Protein AF-A0A9E1K5Y9-F1 (afdb_monomer_lite)

Radius of gyration: 15.53 Å; chains: 1; bounding box: 36×43×35 Å

Foldseek 3Di:
DPDPPPPDQPLCVLLVHDLPDDLVSLVVSLVVLCVVLPCVVVVPPPCSVVSNVSSVVSSVQCNDPVSSVVSVVVVVCVVVVVPPPDDPDD

Structure (mmCIF, N/CA/C/O backbone):
data_AF-A0A9E1K5Y9-F1
#
_entry.id   AF-A0A9E1K5Y9-F1
#
loop_
_atom_site.group_PDB
_atom_site.id
_atom_site.type_symbol
_atom_site.label_atom_id
_atom_site.label_alt_id
_atom_site.label_comp_id
_atom_site.label_asym_id
_atom_site.label_entity_id
_atom_site.label_seq_id
_atom_site.pdbx_PDB_ins_code
_atom_site.Cartn_x
_atom_site.Cartn_y
_atom_site.Cartn_z
_atom_site.occupancy
_atom_site.B_iso_or_equiv
_atom_site.auth_seq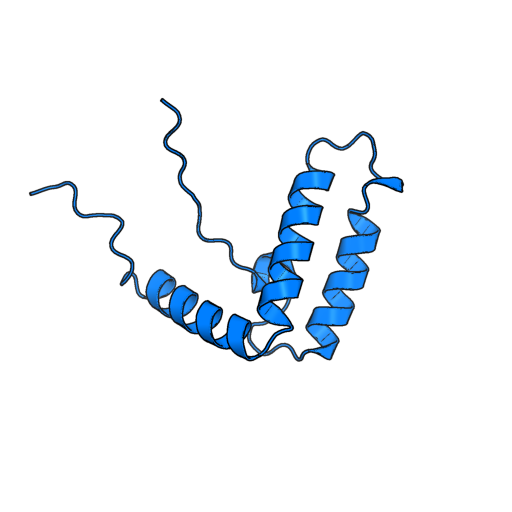_id
_atom_site.auth_comp_id
_atom_site.auth_asym_id
_atom_site.auth_atom_id
_atom_site.pdbx_PDB_model_num
ATOM 1 N N . MET A 1 1 ? -5.123 30.140 -14.298 1.00 37.59 1 MET A N 1
ATOM 2 C CA . MET A 1 1 ? -4.653 29.481 -13.057 1.00 37.59 1 MET A CA 1
ATOM 3 C C . MET A 1 1 ? -5.114 28.033 -13.068 1.00 37.59 1 MET A C 1
ATOM 5 O O . MET A 1 1 ? -6.306 27.806 -13.193 1.00 37.59 1 MET A O 1
ATOM 9 N N . LYS A 1 2 ? -4.202 27.053 -13.010 1.00 39.97 2 LYS A N 1
ATOM 10 C CA . LYS A 1 2 ? -4.582 25.644 -12.829 1.00 39.97 2 LYS A CA 1
ATOM 11 C C . LYS A 1 2 ? -4.745 25.409 -11.331 1.00 39.97 2 LYS A C 1
ATOM 13 O O . LYS A 1 2 ? -3.746 25.242 -10.636 1.00 39.97 2 LYS A O 1
ATOM 18 N N . THR A 1 3 ? -5.974 25.470 -10.829 1.00 44.22 3 THR A N 1
ATOM 19 C CA . THR A 1 3 ? -6.296 25.026 -9.470 1.00 44.22 3 THR A CA 1
ATOM 20 C C . THR A 1 3 ? -5.793 23.592 -9.342 1.00 44.22 3 THR A C 1
ATOM 22 O O . THR A 1 3 ? -6.247 22.710 -10.070 1.00 44.22 3 THR A O 1
ATOM 25 N N . ARG A 1 4 ? -4.778 23.360 -8.502 1.00 48.66 4 ARG A N 1
ATOM 26 C CA . ARG A 1 4 ? -4.319 22.006 -8.183 1.00 48.66 4 ARG A CA 1
ATOM 27 C C . ARG A 1 4 ? -5.400 21.363 -7.320 1.00 48.66 4 ARG A C 1
ATOM 29 O O . ARG A 1 4 ? -5.294 21.383 -6.101 1.00 48.66 4 ARG A O 1
ATOM 36 N N . PHE A 1 5 ? -6.428 20.808 -7.955 1.00 50.62 5 PHE A N 1
ATOM 37 C CA . PHE A 1 5 ? -7.251 19.782 -7.334 1.00 50.62 5 PHE A CA 1
ATOM 38 C C . PHE A 1 5 ? -6.312 18.613 -7.040 1.00 50.62 5 PHE A C 1
ATOM 40 O O . PHE A 1 5 ? -5.875 17.905 -7.948 1.00 50.62 5 PHE A O 1
ATOM 47 N N . ARG A 1 6 ? -5.892 18.465 -5.783 1.00 56.81 6 ARG A N 1
ATOM 48 C CA . ARG A 1 6 ? -5.282 17.213 -5.343 1.00 56.81 6 ARG A CA 1
ATOM 49 C C . ARG A 1 6 ? -6.434 16.231 -5.202 1.00 56.81 6 ARG A C 1
ATOM 51 O O . ARG A 1 6 ? -7.028 16.132 -4.138 1.00 56.81 6 ARG A O 1
ATOM 58 N N . GLU A 1 7 ? -6.774 15.564 -6.301 1.00 69.19 7 GLU A N 1
ATOM 59 C CA . GLU A 1 7 ? -7.774 14.502 -6.274 1.00 69.19 7 GLU A CA 1
ATOM 60 C C . GLU A 1 7 ? -7.405 13.470 -5.203 1.00 69.19 7 GLU A C 1
ATOM 62 O O . GLU A 1 7 ? -6.233 13.103 -5.040 1.00 69.19 7 GLU A O 1
ATOM 67 N N . PHE A 1 8 ? -8.412 13.024 -4.454 1.00 80.44 8 PHE A N 1
ATOM 68 C CA . PHE A 1 8 ? -8.256 11.954 -3.485 1.00 80.44 8 PHE A CA 1
ATOM 69 C C . PHE A 1 8 ? -7.717 10.704 -4.188 1.00 80.44 8 PHE A C 1
ATOM 71 O O . PHE A 1 8 ? -8.363 10.121 -5.061 1.00 80.44 8 PHE A O 1
ATOM 78 N N . LYS A 1 9 ? -6.511 10.286 -3.802 1.00 86.31 9 LYS A N 1
ATOM 79 C CA . LYS A 1 9 ? -5.889 9.077 -4.334 1.00 86.31 9 LYS A CA 1
ATOM 80 C C . LYS A 1 9 ? -6.401 7.867 -3.562 1.00 86.31 9 LYS A C 1
ATOM 82 O O . LYS A 1 9 ? -6.057 7.665 -2.395 1.00 86.31 9 LYS A O 1
ATOM 87 N N . ASP A 1 10 ? -7.196 7.036 -4.228 1.00 91.38 10 ASP A N 1
ATOM 88 C CA . ASP A 1 10 ? -7.578 5.737 -3.681 1.00 91.38 10 ASP A CA 1
ATOM 89 C C . ASP A 1 10 ? -6.435 4.726 -3.893 1.00 91.38 10 ASP A C 1
ATOM 91 O O . ASP A 1 10 ? -6.268 4.171 -4.981 1.00 91.38 10 ASP A O 1
ATOM 95 N N . TYR A 1 11 ? -5.621 4.507 -2.859 1.00 94.62 11 TYR A N 1
ATOM 96 C CA . TYR A 1 11 ? -4.452 3.628 -2.893 1.00 94.62 11 TYR A CA 1
ATOM 97 C C . TYR A 1 11 ? -4.824 2.162 -3.124 1.00 94.62 11 TYR A C 1
ATOM 99 O O . TYR A 1 11 ? -4.074 1.442 -3.789 1.00 94.62 11 TYR A O 1
ATOM 107 N N . TYR A 1 12 ? -5.998 1.724 -2.655 1.00 95.06 12 TYR A N 1
ATOM 108 C CA . TYR A 1 12 ? -6.498 0.378 -2.935 1.00 95.06 12 TYR A CA 1
ATOM 109 C C . TYR A 1 12 ? -6.830 0.232 -4.422 1.00 95.06 12 TYR A C 1
ATOM 111 O O . TYR A 1 12 ? -6.418 -0.744 -5.051 1.00 95.06 12 TYR A O 1
ATOM 119 N N . LYS A 1 13 ? -7.472 1.245 -5.024 1.00 93.62 13 LYS A N 1
ATOM 120 C CA . LYS A 1 13 ? -7.738 1.261 -6.474 1.00 93.62 13 LYS A CA 1
ATOM 121 C C . LYS A 1 13 ? -6.461 1.353 -7.304 1.00 93.62 13 LYS A C 1
ATOM 123 O O . LYS A 1 13 ? -6.362 0.659 -8.312 1.00 93.62 13 LYS A O 1
ATOM 128 N N . ILE A 1 14 ? -5.478 2.155 -6.886 1.00 93.38 14 ILE A N 1
ATOM 129 C CA . ILE A 1 14 ? -4.187 2.278 -7.588 1.00 93.38 14 ILE A CA 1
ATOM 130 C C . ILE A 1 14 ? -3.451 0.934 -7.617 1.00 93.38 14 ILE A C 1
ATOM 132 O O . ILE A 1 14 ? -2.924 0.545 -8.659 1.00 93.38 14 ILE A O 1
ATOM 136 N N . LEU A 1 15 ? -3.437 0.203 -6.498 1.00 94.12 15 LEU A N 1
ATOM 137 C CA . LEU A 1 15 ? -2.872 -1.146 -6.456 1.00 94.12 15 LEU A CA 1
ATOM 138 C C . LEU A 1 15 ? -3.812 -2.217 -7.025 1.00 94.12 15 LEU A C 1
ATOM 140 O O . LEU A 1 15 ? -3.390 -3.361 -7.164 1.00 94.12 15 LEU A O 1
ATOM 144 N N . GLY A 1 16 ? -5.061 -1.892 -7.358 1.00 94.19 16 GLY A N 1
ATOM 145 C CA . GLY A 1 16 ? -6.049 -2.857 -7.843 1.00 94.19 16 GLY A CA 1
ATOM 146 C C . GLY A 1 16 ? -6.343 -3.976 -6.839 1.00 94.19 16 GLY A C 1
ATOM 147 O O . GLY A 1 16 ? -6.535 -5.122 -7.242 1.00 94.19 16 GLY A O 1
ATOM 148 N N . VAL A 1 17 ? -6.321 -3.663 -5.543 1.00 95.81 17 VAL A N 1
ATOM 149 C CA . VAL A 1 17 ? -6.580 -4.604 -4.444 1.00 95.81 17 VAL A CA 1
ATOM 150 C C . VAL A 1 17 ? -7.823 -4.182 -3.660 1.00 95.81 17 VAL A C 1
ATOM 152 O O . VAL A 1 17 ? -8.279 -3.045 -3.758 1.00 95.81 17 VAL A O 1
ATOM 155 N N . SER A 1 18 ? -8.391 -5.108 -2.889 1.00 93.94 18 SER A N 1
ATOM 156 C CA . SER A 1 18 ? -9.525 -4.818 -2.008 1.00 93.94 18 SER A CA 1
ATOM 157 C C . SER A 1 18 ? -9.047 -4.129 -0.727 1.00 93.94 18 SER A C 1
ATOM 159 O O . SER A 1 18 ? -7.913 -4.318 -0.291 1.00 93.94 18 SER A O 1
ATOM 161 N N . GLU A 1 19 ? -9.931 -3.386 -0.065 1.00 90.56 19 GLU A N 1
ATOM 162 C CA . GLU A 1 19 ? -9.675 -2.859 1.283 1.00 90.56 19 GLU A CA 1
ATOM 163 C C . GLU A 1 19 ? -9.467 -3.967 2.328 1.00 90.56 19 GLU A C 1
ATOM 165 O O . GLU A 1 19 ? -8.749 -3.767 3.304 1.00 90.56 19 GLU A O 1
ATOM 170 N N . ASN A 1 20 ? -9.995 -5.168 2.063 1.00 91.81 20 ASN A N 1
ATOM 171 C CA . ASN A 1 20 ? -9.796 -6.367 2.883 1.00 91.81 20 ASN A CA 1
ATOM 172 C C . ASN A 1 20 ? -8.539 -7.164 2.498 1.00 91.81 20 ASN A C 1
ATOM 174 O O . ASN A 1 20 ? -8.304 -8.247 3.031 1.00 91.81 20 ASN A O 1
ATOM 178 N N . SER A 1 21 ? -7.735 -6.675 1.549 1.00 93.88 21 SER A N 1
ATOM 179 C CA . SER A 1 21 ? -6.544 -7.391 1.100 1.00 93.88 21 SER A CA 1
ATOM 180 C C . SER A 1 21 ? -5.492 -7.498 2.199 1.00 93.88 21 SER A C 1
ATOM 182 O O . SER A 1 21 ? -5.249 -6.558 2.969 1.00 93.88 21 SER A O 1
ATOM 184 N N . THR A 1 22 ? -4.845 -8.663 2.238 1.00 95.31 22 THR A N 1
ATOM 185 C CA . THR A 1 22 ? -3.751 -8.940 3.166 1.00 95.31 22 THR A CA 1
ATOM 186 C C . THR A 1 22 ? -2.463 -8.266 2.700 1.00 95.31 22 THR A C 1
ATOM 188 O O . THR A 1 22 ? -2.292 -7.944 1.520 1.00 95.31 22 THR A O 1
ATOM 191 N N . ASP A 1 23 ? -1.496 -8.132 3.604 1.00 94.50 23 ASP A N 1
ATOM 192 C CA . ASP A 1 23 ? -0.152 -7.638 3.283 1.00 94.50 23 ASP A CA 1
ATOM 193 C C . ASP A 1 23 ? 0.505 -8.443 2.152 1.00 94.50 23 ASP A C 1
ATOM 195 O O . ASP A 1 23 ? 1.287 -7.912 1.358 1.00 94.50 23 ASP A O 1
ATOM 199 N N . THR A 1 24 ? 0.181 -9.738 2.059 1.00 95.12 24 THR A N 1
ATOM 200 C CA . THR A 1 24 ? 0.699 -10.608 1.000 1.00 95.12 24 THR A CA 1
ATOM 201 C C . THR A 1 24 ? 0.107 -10.262 -0.365 1.00 95.12 24 THR A C 1
ATOM 203 O O . THR A 1 24 ? 0.847 -10.222 -1.350 1.00 95.12 24 THR A O 1
ATOM 206 N N . ASP A 1 25 ? -1.184 -9.932 -0.426 1.00 95.56 25 ASP A N 1
ATOM 207 C CA . ASP A 1 25 ? -1.870 -9.530 -1.657 1.00 95.56 25 ASP A CA 1
ATOM 208 C C . ASP A 1 25 ? -1.391 -8.157 -2.129 1.00 95.56 25 ASP A C 1
ATOM 210 O O . ASP A 1 25 ? -1.083 -7.973 -3.309 1.00 95.56 25 ASP A O 1
ATOM 214 N N . ILE A 1 26 ? -1.225 -7.219 -1.191 1.00 95.62 26 ILE A N 1
ATOM 215 C CA . ILE A 1 26 ? -0.670 -5.883 -1.443 1.00 95.62 26 ILE A CA 1
ATOM 216 C C . ILE A 1 26 ? 0.746 -5.999 -2.026 1.00 95.62 26 ILE A C 1
ATOM 218 O O . ILE A 1 26 ? 1.041 -5.413 -3.070 1.00 95.62 26 ILE A O 1
ATOM 222 N N . LYS A 1 27 ? 1.613 -6.821 -1.415 1.00 95.75 27 LYS A N 1
ATOM 223 C CA . LYS A 1 27 ? 2.971 -7.094 -1.921 1.00 95.75 27 LYS A CA 1
ATOM 224 C C . LYS A 1 27 ? 2.957 -7.735 -3.308 1.00 95.75 27 LYS A C 1
ATOM 226 O O . LYS A 1 27 ? 3.747 -7.337 -4.167 1.00 95.75 27 LYS A O 1
ATOM 231 N N . LYS A 1 28 ? 2.089 -8.725 -3.543 1.00 96.19 28 LYS A N 1
ATOM 232 C CA . LYS A 1 28 ? 1.962 -9.388 -4.852 1.00 96.19 28 LYS A CA 1
ATOM 233 C C . LYS A 1 28 ? 1.529 -8.402 -5.934 1.00 96.19 28 LYS A C 1
ATOM 235 O O . LYS A 1 28 ? 2.152 -8.367 -6.996 1.00 96.19 28 LYS A O 1
ATOM 240 N N . SER A 1 29 ? 0.511 -7.586 -5.662 1.00 96.44 29 SER A N 1
ATOM 241 C CA . SER A 1 29 ? 0.021 -6.610 -6.635 1.00 96.44 29 SER A CA 1
ATOM 242 C C . SER A 1 29 ? 1.059 -5.530 -6.933 1.00 96.44 29 SER A C 1
ATOM 244 O O . SER A 1 29 ? 1.346 -5.261 -8.101 1.00 96.44 29 SER A O 1
ATOM 246 N N . TYR A 1 30 ? 1.719 -4.997 -5.897 1.00 95.81 30 TYR A N 1
ATOM 247 C CA . TYR A 1 30 ? 2.820 -4.048 -6.058 1.00 95.81 30 TYR A CA 1
ATOM 248 C C . TYR A 1 30 ? 3.910 -4.596 -6.982 1.00 95.81 30 TYR A C 1
ATOM 250 O O . TYR A 1 30 ? 4.270 -3.933 -7.947 1.00 95.81 30 TYR A O 1
ATOM 258 N N . ARG A 1 31 ? 4.387 -5.829 -6.757 1.00 94.38 31 ARG A N 1
ATOM 259 C CA . ARG A 1 31 ? 5.421 -6.448 -7.608 1.00 94.38 31 ARG A CA 1
ATOM 260 C C . ARG A 1 31 ? 4.978 -6.549 -9.068 1.00 94.38 31 ARG A C 1
ATOM 262 O O . ARG A 1 31 ? 5.744 -6.209 -9.965 1.00 94.38 31 ARG A O 1
ATOM 269 N N . LYS A 1 32 ? 3.735 -6.975 -9.311 1.00 93.94 32 LYS A N 1
ATOM 270 C CA . LYS A 1 32 ? 3.168 -7.096 -10.663 1.00 93.94 32 LYS A CA 1
ATOM 271 C C . LYS A 1 32 ? 3.087 -5.739 -11.370 1.00 93.94 32 LYS A C 1
ATOM 273 O O . LYS A 1 32 ? 3.462 -5.628 -12.536 1.00 93.94 32 LYS A O 1
ATOM 278 N N . LEU A 1 33 ? 2.604 -4.713 -10.673 1.00 92.62 33 LEU A N 1
ATOM 279 C CA . LEU A 1 33 ? 2.451 -3.366 -11.221 1.00 92.62 33 LEU A CA 1
ATOM 280 C C . LEU A 1 33 ? 3.794 -2.651 -11.395 1.00 92.62 33 LEU A C 1
ATOM 282 O O . LEU A 1 33 ? 3.996 -1.993 -12.412 1.00 92.62 33 LEU A O 1
ATOM 286 N N . ALA A 1 34 ? 4.721 -2.827 -10.454 1.00 90.56 34 ALA A N 1
ATOM 287 C CA . ALA A 1 34 ? 6.071 -2.283 -10.521 1.00 90.56 34 ALA A CA 1
ATOM 288 C C . ALA A 1 34 ? 6.829 -2.821 -11.737 1.00 90.56 34 ALA A C 1
ATOM 290 O O . ALA A 1 34 ? 7.432 -2.030 -12.446 1.00 90.56 34 ALA A O 1
ATOM 291 N N . LEU A 1 35 ? 6.738 -4.123 -12.032 1.00 89.62 35 LEU A N 1
ATOM 292 C CA . LEU A 1 35 ? 7.325 -4.703 -13.248 1.00 89.62 35 LEU A CA 1
ATOM 293 C C . LEU A 1 35 ? 6.667 -4.149 -14.517 1.00 89.62 35 LEU A C 1
ATOM 295 O O . LEU A 1 35 ? 7.356 -3.765 -15.457 1.00 89.62 35 LEU A O 1
ATOM 299 N N . LYS A 1 36 ? 5.332 -4.050 -14.525 1.00 87.38 36 LYS A N 1
ATOM 300 C CA . LYS A 1 36 ? 4.569 -3.533 -15.670 1.00 87.38 36 LYS A CA 1
ATOM 301 C C . LYS A 1 36 ? 4.904 -2.075 -15.996 1.00 87.38 36 LYS A C 1
ATOM 303 O O . LYS A 1 36 ? 4.944 -1.708 -17.166 1.00 87.38 36 LYS A O 1
ATOM 308 N N . HIS A 1 37 ? 5.122 -1.256 -14.970 1.00 87.75 37 HIS A N 1
ATOM 309 C CA . HIS A 1 37 ? 5.359 0.183 -15.094 1.00 87.75 37 HIS A CA 1
ATOM 310 C C . HIS A 1 37 ? 6.810 0.594 -14.828 1.00 87.75 37 HIS A C 1
ATOM 312 O O . HIS A 1 37 ? 7.086 1.788 -14.709 1.00 87.75 37 HIS A O 1
ATOM 318 N N . HIS A 1 38 ? 7.737 -0.368 -14.757 1.00 83.88 38 HIS A N 1
ATOM 319 C CA . HIS A 1 38 ? 9.132 -0.091 -14.438 1.00 83.88 38 HIS A CA 1
ATOM 320 C C . HIS A 1 38 ? 9.728 0.877 -15.474 1.00 83.88 38 HIS A C 1
ATOM 322 O O . HIS A 1 38 ? 9.566 0.638 -16.679 1.00 83.88 38 HIS A O 1
ATOM 328 N N . PRO A 1 39 ? 10.426 1.946 -15.045 1.00 79.50 39 PRO A N 1
ATOM 329 C CA . PRO A 1 39 ? 10.976 2.944 -15.958 1.00 79.50 39 PRO A CA 1
ATOM 330 C C . PRO A 1 39 ? 12.017 2.348 -16.907 1.00 79.50 39 PRO A C 1
ATOM 332 O O . PRO A 1 39 ? 12.131 2.813 -18.034 1.00 79.50 39 PRO A O 1
ATOM 335 N N . ASP A 1 40 ? 12.719 1.281 -16.506 1.00 82.81 40 ASP A N 1
ATOM 336 C CA . ASP A 1 40 ? 13.729 0.651 -17.365 1.00 82.81 40 ASP A CA 1
ATOM 337 C C . ASP A 1 40 ? 13.135 0.009 -18.633 1.00 82.81 40 ASP A C 1
ATOM 339 O O . ASP A 1 40 ? 13.731 0.091 -19.704 1.00 82.81 40 ASP A O 1
ATOM 343 N N . HIS A 1 41 ? 11.922 -0.546 -18.548 1.00 79.25 41 HIS A N 1
ATOM 344 C CA . HIS A 1 41 ? 11.229 -1.139 -19.699 1.00 79.25 41 HIS A CA 1
ATOM 345 C C . HIS A 1 41 ? 10.299 -0.147 -20.416 1.00 79.25 41 HIS A C 1
ATOM 347 O O . HIS A 1 41 ? 9.875 -0.404 -21.538 1.00 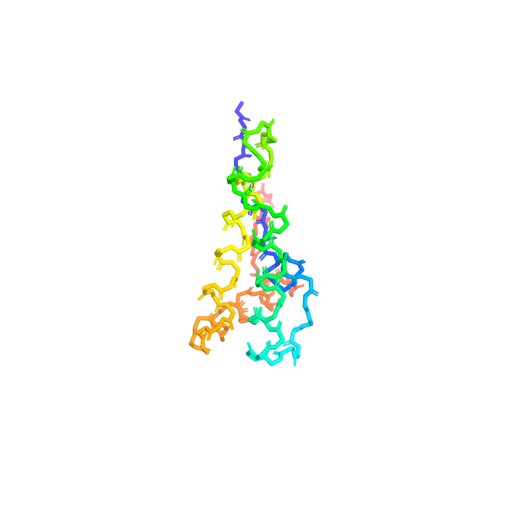79.25 41 HIS A O 1
ATOM 353 N N . ASN A 1 42 ? 9.995 0.998 -19.792 1.00 77.00 42 ASN A N 1
ATOM 354 C CA . ASN A 1 42 ? 9.025 1.986 -20.276 1.00 77.00 42 ASN A CA 1
ATOM 355 C C . ASN A 1 42 ? 9.634 3.395 -20.421 1.00 77.00 42 ASN A C 1
ATOM 357 O O . ASN A 1 42 ? 8.962 4.391 -20.152 1.00 77.00 42 ASN A O 1
ATOM 361 N N . LYS A 1 43 ? 10.899 3.488 -20.857 1.00 67.81 43 LYS A N 1
ATOM 362 C CA . LYS A 1 43 ? 11.685 4.743 -20.914 1.00 67.81 43 LYS A CA 1
ATOM 363 C C . LYS A 1 43 ? 11.031 5.877 -21.720 1.00 67.81 43 LYS A C 1
ATOM 365 O O . LYS A 1 43 ? 11.302 7.039 -21.448 1.00 67.81 43 LYS A O 1
ATOM 370 N N . ASN A 1 44 ? 10.138 5.552 -22.658 1.00 69.06 44 ASN A N 1
ATOM 371 C CA . ASN A 1 44 ? 9.484 6.519 -23.551 1.00 69.06 44 ASN A CA 1
ATOM 372 C C . ASN A 1 44 ? 8.003 6.769 -23.224 1.00 69.06 44 ASN A C 1
ATOM 374 O O . ASN A 1 44 ? 7.319 7.455 -23.980 1.00 69.06 44 ASN A O 1
ATOM 378 N N . ALA A 1 45 ? 7.473 6.193 -22.140 1.00 74.00 45 ALA A N 1
ATOM 379 C CA . ALA A 1 45 ? 6.071 6.347 -21.776 1.00 74.00 45 ALA A CA 1
ATOM 380 C C . ALA A 1 45 ? 5.912 7.504 -20.769 1.00 74.00 45 ALA A C 1
ATOM 382 O O . ALA A 1 45 ? 6.183 7.302 -19.581 1.00 74.00 45 ALA A O 1
ATOM 383 N N . PRO A 1 46 ? 5.415 8.688 -21.189 1.00 69.81 46 PRO A N 1
ATOM 384 C CA . PRO A 1 46 ? 5.351 9.888 -20.341 1.00 69.81 46 PRO A CA 1
ATOM 385 C C . PRO A 1 46 ? 4.506 9.708 -19.068 1.00 69.81 46 PRO A C 1
ATOM 387 O O . PRO A 1 46 ? 4.678 10.439 -18.102 1.00 69.81 46 PRO A O 1
ATOM 390 N N . ASN A 1 47 ? 3.649 8.683 -19.027 1.00 79.00 47 ASN A N 1
ATOM 391 C CA . ASN A 1 47 ? 2.766 8.400 -17.894 1.00 79.00 47 ASN A CA 1
ATOM 392 C C . ASN A 1 47 ? 3.244 7.219 -17.029 1.00 79.00 47 ASN A C 1
ATOM 394 O O . ASN A 1 47 ? 2.586 6.882 -16.044 1.00 79.00 47 ASN A O 1
ATOM 398 N N . SER A 1 48 ? 4.339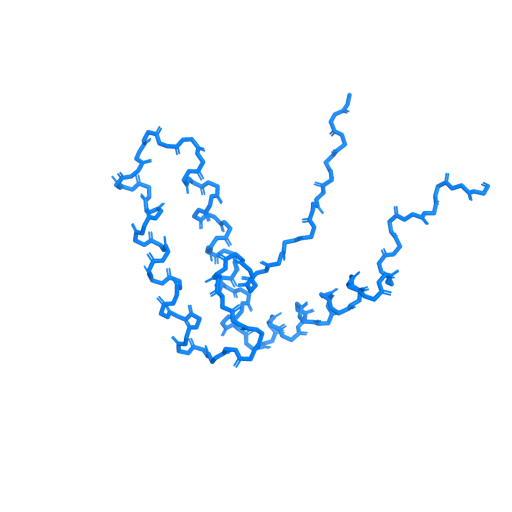 6.537 -17.394 1.00 79.50 48 SER A N 1
ATOM 399 C CA . SER A 1 48 ? 4.807 5.366 -16.636 1.00 79.50 48 SER A CA 1
ATOM 400 C C . SER A 1 48 ? 5.501 5.770 -15.342 1.00 79.50 48 SER A C 1
ATOM 402 O O . SER A 1 48 ? 5.279 5.130 -14.319 1.00 79.50 48 SER A O 1
ATOM 404 N N . GLU A 1 49 ? 6.269 6.862 -15.352 1.00 83.25 49 GLU A N 1
ATOM 405 C CA . GLU A 1 49 ? 6.910 7.387 -14.144 1.00 83.25 49 GLU A CA 1
ATOM 406 C C . GLU A 1 49 ? 5.871 7.840 -13.108 1.00 83.25 49 GLU A C 1
ATOM 408 O O . GLU A 1 49 ? 5.973 7.500 -11.930 1.00 83.25 49 GLU A O 1
ATOM 413 N N . GLU A 1 50 ? 4.832 8.559 -13.542 1.00 86.00 50 GLU A N 1
ATOM 414 C CA . GLU A 1 50 ? 3.771 9.020 -12.646 1.00 86.00 50 GLU A CA 1
ATOM 415 C C . GLU A 1 50 ? 2.988 7.845 -12.046 1.00 86.00 50 GLU A C 1
ATOM 417 O O . GLU A 1 50 ? 2.794 7.789 -10.829 1.00 86.00 50 GLU A O 1
ATOM 422 N N . LYS A 1 51 ? 2.614 6.855 -12.867 1.00 87.44 51 LYS A N 1
ATOM 423 C CA . LYS A 1 51 ? 1.973 5.624 -12.380 1.00 87.44 51 LYS A CA 1
ATOM 424 C C . LYS A 1 51 ? 2.870 4.877 -11.404 1.00 87.44 51 LYS A C 1
ATOM 426 O O . LYS A 1 51 ? 2.401 4.457 -10.351 1.00 87.44 51 LYS A O 1
ATOM 431 N N . PHE A 1 52 ? 4.156 4.741 -11.713 1.00 89.88 52 PHE A N 1
ATOM 432 C CA . PHE A 1 52 ? 5.110 4.068 -10.838 1.00 89.88 52 PHE A CA 1
ATOM 433 C C . PHE A 1 52 ? 5.244 4.777 -9.483 1.00 89.88 52 PHE A C 1
ATOM 435 O O . PHE A 1 52 ? 5.233 4.118 -8.440 1.00 89.88 52 PHE A O 1
ATOM 442 N N . LYS A 1 53 ? 5.277 6.117 -9.473 1.00 90.00 53 LYS A N 1
ATOM 443 C CA . LYS A 1 53 ? 5.245 6.916 -8.237 1.00 90.00 53 LYS A CA 1
ATOM 444 C C . LYS A 1 53 ? 3.970 6.658 -7.437 1.00 90.00 53 LYS A C 1
ATOM 446 O O . LYS A 1 53 ? 4.060 6.400 -6.241 1.00 90.00 53 LYS A O 1
ATOM 451 N N . GLN A 1 54 ? 2.802 6.661 -8.083 1.00 91.88 54 GLN A N 1
ATOM 452 C CA . GLN A 1 54 ? 1.524 6.377 -7.417 1.00 91.88 54 GLN A CA 1
ATOM 453 C C . GLN A 1 54 ? 1.475 4.956 -6.835 1.00 91.88 54 GLN A C 1
ATOM 455 O O . GLN A 1 54 ? 1.050 4.779 -5.696 1.00 91.88 54 GLN A O 1
ATOM 460 N N . ILE A 1 55 ? 1.951 3.953 -7.577 1.00 93.69 55 ILE A N 1
ATOM 461 C CA . ILE A 1 55 ? 2.040 2.554 -7.129 1.00 93.69 55 ILE A CA 1
ATOM 462 C C . ILE A 1 55 ? 2.957 2.434 -5.904 1.00 93.69 55 ILE A C 1
ATOM 464 O O . ILE A 1 55 ? 2.597 1.788 -4.920 1.00 93.69 55 ILE A O 1
ATOM 468 N N . THR A 1 56 ? 4.121 3.085 -5.943 1.00 93.69 56 THR A N 1
ATOM 469 C CA . THR A 1 56 ? 5.108 3.058 -4.852 1.00 93.69 56 THR A CA 1
ATOM 470 C C . THR A 1 56 ? 4.584 3.754 -3.595 1.00 93.69 56 THR A C 1
ATOM 472 O O . THR A 1 56 ? 4.691 3.202 -2.501 1.00 93.69 56 THR A O 1
ATOM 475 N N . GLU A 1 57 ? 3.960 4.926 -3.748 1.00 94.12 57 GLU A N 1
ATOM 476 C CA . GLU A 1 57 ? 3.307 5.662 -2.656 1.00 94.12 57 GLU A CA 1
ATOM 477 C C . GLU A 1 57 ? 2.197 4.818 -2.010 1.00 94.12 57 GLU A C 1
ATOM 479 O O . GLU A 1 57 ? 2.191 4.629 -0.794 1.00 94.12 57 GLU A O 1
ATOM 484 N N . SER A 1 58 ? 1.320 4.230 -2.832 1.00 95.31 58 SER A N 1
ATOM 485 C CA . SER A 1 58 ? 0.212 3.381 -2.373 1.00 95.31 58 SER A CA 1
ATOM 486 C C . SER A 1 58 ? 0.711 2.179 -1.576 1.00 95.31 58 SER A C 1
ATOM 488 O O . SER A 1 58 ? 0.208 1.897 -0.492 1.00 95.31 58 SER A O 1
ATOM 490 N N . TYR A 1 59 ? 1.736 1.486 -2.079 1.00 96.81 59 TYR A N 1
ATOM 491 C CA . TYR A 1 59 ? 2.343 0.359 -1.375 1.00 96.81 59 TYR A CA 1
ATOM 492 C C . TYR A 1 59 ? 2.936 0.780 -0.026 1.00 96.81 59 TYR A C 1
ATOM 494 O O . TYR A 1 59 ? 2.676 0.124 0.979 1.00 96.81 59 TYR A O 1
ATOM 502 N N . GLY A 1 60 ? 3.679 1.890 0.018 1.00 95.56 60 GLY A N 1
ATOM 503 C CA . GLY A 1 60 ? 4.307 2.380 1.247 1.00 95.56 60 GLY A CA 1
ATOM 504 C C . GLY A 1 60 ? 3.314 2.788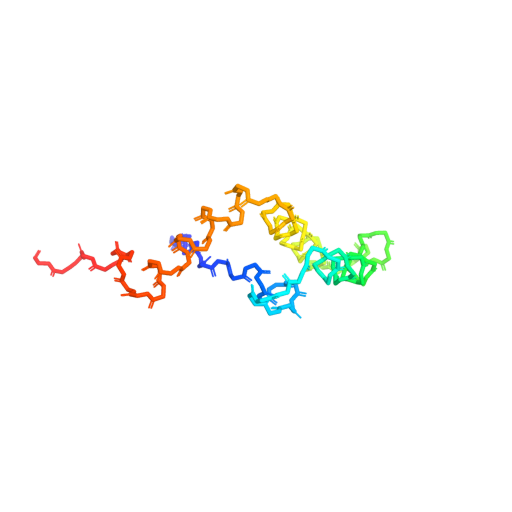 2.340 1.00 95.56 60 GLY A C 1
ATOM 505 O O . GLY A 1 60 ? 3.641 2.693 3.522 1.00 95.56 60 GLY A O 1
ATOM 506 N N . VAL A 1 61 ? 2.109 3.224 1.961 1.00 95.69 61 VAL A N 1
ATOM 507 C CA . VAL A 1 61 ? 1.027 3.535 2.906 1.00 95.69 61 VAL A CA 1
ATOM 508 C C . VAL A 1 61 ? 0.289 2.272 3.338 1.00 95.69 61 VAL A C 1
ATOM 510 O O . VAL A 1 61 ? 0.051 2.091 4.528 1.00 95.69 61 VAL A O 1
ATOM 513 N N . LEU A 1 62 ? -0.060 1.393 2.396 1.00 95.12 62 LEU A N 1
ATOM 514 C CA . LEU A 1 62 ? -0.900 0.228 2.678 1.00 95.12 62 LEU A CA 1
ATOM 515 C C . LEU A 1 62 ? -0.160 -0.918 3.378 1.00 95.12 62 LEU A C 1
ATOM 517 O O . LEU A 1 62 ? -0.805 -1.711 4.056 1.00 95.12 62 LEU A O 1
ATOM 521 N N . ILE A 1 63 ? 1.166 -1.026 3.230 1.00 95.75 63 ILE A N 1
ATOM 522 C CA . ILE A 1 63 ? 1.945 -2.098 3.869 1.00 95.75 63 ILE A CA 1
ATOM 523 C C . ILE A 1 63 ? 2.341 -1.797 5.317 1.00 95.75 63 ILE A C 1
ATOM 525 O O . ILE A 1 63 ? 2.724 -2.700 6.054 1.00 95.75 63 ILE A O 1
ATOM 529 N N . ASP A 1 64 ? 2.287 -0.529 5.716 1.00 95.88 64 ASP A N 1
ATOM 530 C CA . ASP A 1 64 ? 2.556 -0.097 7.081 1.00 95.88 64 ASP A CA 1
ATOM 531 C C . ASP A 1 64 ? 1.218 -0.036 7.836 1.00 95.88 64 ASP A C 1
ATOM 533 O O . ASP A 1 64 ? 0.375 0.800 7.501 1.00 95.88 64 ASP A O 1
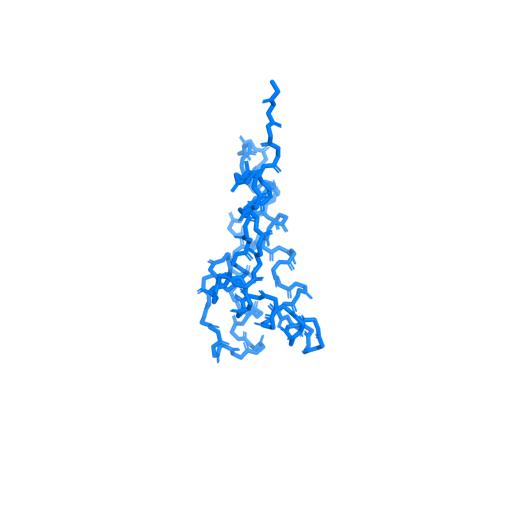ATOM 537 N N . PRO A 1 65 ? 0.991 -0.883 8.857 1.00 93.56 65 PRO A N 1
ATOM 538 C CA . PRO A 1 65 ? -0.292 -0.939 9.554 1.00 93.56 65 PRO A CA 1
ATOM 539 C C . PRO A 1 65 ? -0.717 0.397 10.176 1.00 93.56 65 PRO A C 1
ATOM 541 O O . PRO A 1 65 ? -1.909 0.711 10.224 1.00 93.56 65 PRO A O 1
ATOM 544 N N . LEU A 1 66 ? 0.241 1.206 10.645 1.00 95.38 66 LEU A N 1
ATOM 545 C CA . LEU A 1 66 ? -0.048 2.507 11.243 1.00 95.38 66 LEU A CA 1
ATOM 546 C C . LEU A 1 66 ? -0.479 3.507 10.170 1.00 95.38 66 LEU A C 1
ATOM 548 O O . LEU A 1 66 ? -1.480 4.205 10.354 1.00 95.38 66 LEU A O 1
ATOM 552 N N . LYS A 1 67 ? 0.232 3.551 9.038 1.00 95.56 67 LYS A N 1
ATOM 553 C CA . LYS A 1 67 ? -0.120 4.434 7.914 1.00 95.56 67 LYS A CA 1
ATOM 554 C C . LYS A 1 67 ? -1.415 4.004 7.242 1.00 95.56 67 LYS A C 1
ATOM 556 O O . LYS A 1 67 ? -2.245 4.866 6.967 1.00 95.56 67 LYS A O 1
ATOM 561 N N . ARG A 1 68 ? -1.635 2.700 7.056 1.00 95.25 68 ARG A N 1
ATOM 562 C CA . ARG A 1 68 ? -2.884 2.137 6.529 1.00 95.25 68 ARG A CA 1
ATOM 563 C C . ARG A 1 68 ? -4.067 2.563 7.387 1.00 95.25 68 ARG A C 1
ATOM 565 O O . ARG A 1 68 ? -5.019 3.120 6.865 1.00 95.25 68 ARG A O 1
ATOM 572 N N . LYS A 1 69 ? -3.965 2.440 8.714 1.00 94.44 69 LYS A N 1
ATOM 573 C CA . LYS A 1 69 ? -5.026 2.877 9.634 1.00 94.44 69 LYS A CA 1
ATOM 574 C C . LYS A 1 69 ? -5.316 4.379 9.545 1.00 94.44 69 LYS A C 1
ATOM 576 O O . LYS A 1 69 ? -6.474 4.784 9.622 1.00 94.44 69 LYS A O 1
ATOM 581 N N . GLN A 1 70 ? -4.284 5.216 9.428 1.00 93.62 70 GLN A N 1
ATOM 582 C CA . GLN A 1 70 ? -4.461 6.664 9.250 1.00 93.62 70 GLN A CA 1
ATOM 583 C C . GLN A 1 70 ? -5.121 6.982 7.904 1.00 93.62 70 GLN A C 1
ATOM 585 O O . GLN A 1 70 ? -6.047 7.789 7.843 1.00 93.62 70 GLN A O 1
ATOM 590 N N . TYR A 1 71 ? -4.678 6.304 6.848 1.00 93.56 71 TYR A N 1
ATOM 591 C CA . TYR A 1 71 ? -5.236 6.424 5.513 1.00 93.56 71 TYR A CA 1
ATOM 592 C C . TYR A 1 71 ? -6.698 5.980 5.455 1.00 93.56 71 TYR A C 1
ATOM 594 O O . TYR A 1 71 ? -7.520 6.707 4.911 1.00 93.56 71 TYR A O 1
ATOM 602 N N . ASP A 1 72 ? -7.047 4.849 6.066 1.00 93.44 72 ASP A N 1
ATOM 603 C CA . ASP A 1 72 ? -8.414 4.327 6.093 1.00 93.44 72 ASP A CA 1
ATOM 604 C C . ASP A 1 72 ? -9.369 5.297 6.799 1.00 93.44 72 ASP A C 1
ATOM 606 O O . ASP A 1 72 ? -10.489 5.505 6.336 1.00 93.44 72 ASP A O 1
ATOM 610 N N . ARG A 1 73 ? -8.916 5.957 7.876 1.00 91.12 73 ARG A N 1
ATOM 611 C CA . ARG A 1 73 ? -9.678 7.027 8.545 1.00 91.12 73 ARG A CA 1
ATOM 612 C C . ARG A 1 73 ? -9.904 8.218 7.618 1.00 91.12 73 ARG A C 1
ATOM 614 O O . ARG A 1 73 ? -11.043 8.629 7.429 1.00 91.12 73 ARG A O 1
ATOM 621 N N . PHE A 1 74 ? -8.837 8.727 7.002 1.00 89.88 74 PHE A N 1
ATOM 622 C CA . PHE A 1 74 ? -8.923 9.840 6.054 1.00 89.88 74 PHE A CA 1
ATOM 623 C C . PHE A 1 74 ? -9.821 9.507 4.852 1.00 89.88 74 PHE A C 1
ATOM 625 O O . PHE A 1 74 ? -10.660 10.311 4.456 1.00 89.88 74 PHE A O 1
ATOM 632 N N . ARG A 1 75 ? -9.694 8.294 4.304 1.00 89.38 75 ARG A N 1
ATOM 633 C CA . ARG A 1 75 ? -10.527 7.768 3.218 1.00 89.38 75 ARG A CA 1
ATOM 634 C C . ARG A 1 75 ? -11.991 7.682 3.628 1.00 89.38 75 ARG A C 1
ATOM 636 O O . ARG A 1 75 ? -12.847 8.106 2.860 1.00 89.38 75 ARG A O 1
ATOM 643 N N . ALA A 1 76 ? -12.288 7.159 4.815 1.00 88.94 76 ALA A N 1
ATOM 644 C CA . ALA A 1 76 ? -13.653 7.086 5.323 1.00 88.94 76 ALA A CA 1
ATOM 645 C C . ALA A 1 76 ? -14.266 8.484 5.507 1.00 88.94 76 ALA A C 1
ATOM 647 O O . ALA A 1 76 ? -15.412 8.697 5.121 1.00 88.94 76 ALA A O 1
ATOM 648 N N . ASP A 1 77 ? -13.503 9.450 6.027 1.00 87.44 77 ASP A N 1
ATOM 649 C CA . ASP A 1 77 ? -13.958 10.837 6.170 1.00 87.44 77 ASP A CA 1
ATOM 650 C C . ASP A 1 77 ? -14.201 11.515 4.819 1.00 87.44 77 ASP A C 1
ATOM 652 O O . ASP A 1 77 ? -15.195 12.226 4.660 1.00 87.44 77 ASP A O 1
ATOM 656 N N . HIS A 1 78 ? -13.336 11.253 3.837 1.00 85.56 78 HIS A N 1
ATOM 657 C CA . HIS A 1 78 ? -13.501 11.745 2.474 1.00 85.56 78 HIS A CA 1
ATOM 658 C C . HIS A 1 78 ? -14.752 11.162 1.800 1.00 85.56 78 HIS A C 1
ATOM 660 O O . HIS A 1 78 ? -15.567 11.906 1.260 1.00 85.56 78 HIS A O 1
ATOM 666 N N . LEU A 1 79 ? -14.959 9.842 1.892 1.00 82.56 79 LEU A N 1
ATOM 667 C CA . LEU A 1 79 ? -16.134 9.160 1.331 1.00 82.56 79 LEU A CA 1
ATOM 668 C C . LEU A 1 79 ? -17.441 9.553 2.030 1.00 82.56 79 LEU A C 1
ATOM 670 O O . LEU A 1 79 ? -18.485 9.607 1.389 1.00 82.56 79 LEU A O 1
ATOM 674 N N . ALA A 1 80 ? -17.388 9.857 3.328 1.00 82.81 80 ALA A N 1
ATOM 675 C CA . ALA A 1 80 ? -18.530 10.351 4.090 1.00 82.81 80 ALA A CA 1
ATOM 676 C C . ALA A 1 80 ? -18.851 11.835 3.813 1.00 82.81 80 ALA A C 1
ATOM 678 O O . ALA A 1 80 ? -19.752 12.384 4.445 1.00 82.81 80 ALA A O 1
ATOM 679 N N . GLY A 1 81 ? -18.104 12.506 2.925 1.00 73.75 81 GLY A N 1
ATOM 680 C CA . GLY A 1 81 ? -18.277 13.932 2.636 1.00 73.75 81 GLY A CA 1
ATOM 681 C C . GLY A 1 81 ? -17.916 14.844 3.813 1.00 73.75 81 GLY A C 1
ATOM 682 O O . GLY A 1 81 ? -18.303 16.007 3.828 1.00 73.75 81 GLY A O 1
ATOM 683 N N . ARG A 1 82 ? -17.184 14.330 4.812 1.00 62.94 82 ARG A N 1
ATOM 684 C CA . ARG A 1 82 ? -16.774 15.084 6.010 1.00 62.94 82 ARG A CA 1
ATOM 685 C C . ARG A 1 82 ? -15.531 15.937 5.769 1.00 62.94 82 ARG A C 1
ATOM 687 O O . ARG A 1 82 ? -15.251 16.846 6.548 1.00 62.94 82 ARG A O 1
ATOM 694 N N . THR A 1 83 ? -14.797 15.688 4.684 1.00 57.41 83 THR A N 1
ATOM 695 C CA . THR A 1 83 ? -13.752 16.597 4.200 1.00 57.41 83 THR A CA 1
ATOM 696 C C . THR A 1 83 ? -14.413 17.742 3.429 1.00 57.41 83 THR A C 1
ATOM 698 O O . THR A 1 83 ? -14.651 17.638 2.227 1.00 57.41 83 THR A O 1
ATOM 701 N N . ASN A 1 84 ? -14.756 18.821 4.134 1.00 54.56 84 ASN A N 1
ATOM 702 C CA . ASN A 1 84 ? -15.295 20.046 3.544 1.00 54.56 84 ASN A CA 1
ATOM 703 C C . ASN A 1 84 ? -14.268 20.703 2.599 1.00 54.56 84 ASN A C 1
ATOM 705 O O . ASN A 1 84 ? -13.460 21.519 3.031 1.00 54.56 84 ASN A O 1
ATOM 709 N N . GLU A 1 85 ? -14.337 20.402 1.301 1.00 52.03 85 GLU A N 1
ATOM 710 C CA . GLU A 1 85 ? -13.779 21.255 0.233 1.00 52.03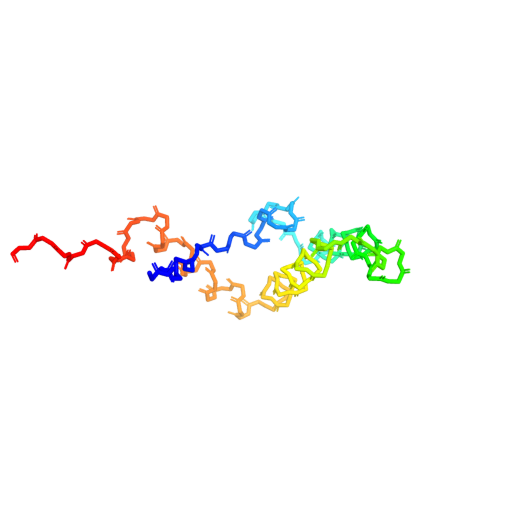 85 GLU A CA 1
ATOM 711 C C . GLU A 1 85 ? -14.865 22.080 -0.493 1.00 52.03 85 GLU A C 1
ATOM 713 O O . GLU A 1 85 ? -14.595 22.717 -1.506 1.00 52.03 85 GLU A O 1
ATOM 718 N N . TYR A 1 86 ? -16.084 22.160 0.056 1.00 50.47 86 TYR A N 1
ATOM 719 C CA . TYR A 1 86 ? -17.120 23.099 -0.392 1.00 50.47 86 TYR A CA 1
ATOM 720 C C . TYR A 1 86 ? -17.673 23.915 0.786 1.00 50.47 86 TYR A C 1
ATOM 722 O O . TYR A 1 86 ? -18.649 23.562 1.438 1.00 50.47 86 TYR A O 1
ATOM 730 N N . SER A 1 87 ? -17.031 25.046 1.070 1.00 49.56 87 SER A N 1
ATOM 731 C CA . SER A 1 87 ? -17.590 26.144 1.875 1.00 49.56 87 SER A CA 1
ATOM 732 C C . SER A 1 87 ? -17.134 27.486 1.300 1.00 49.56 87 SER A C 1
ATOM 734 O O . SER A 1 87 ? -16.524 28.296 1.984 1.00 49.56 87 SER A O 1
ATOM 736 N N . GLN A 1 88 ? -17.397 27.693 0.005 1.00 50.44 88 GLN A N 1
ATOM 737 C CA . GLN A 1 88 ? -17.186 28.974 -0.689 1.00 50.44 88 GLN A CA 1
ATOM 738 C C . GLN A 1 88 ? -18.492 29.598 -1.212 1.00 50.44 88 GLN A C 1
ATOM 740 O O . GLN A 1 88 ? -18.473 30.404 -2.131 1.00 50.44 88 GLN A O 1
ATOM 745 N N . PHE A 1 89 ? -19.635 29.268 -0.604 1.00 49.34 89 PHE A N 1
ATOM 746 C CA . PHE A 1 89 ? -20.873 30.027 -0.794 1.00 49.34 89 PHE A CA 1
ATOM 747 C C . PHE A 1 89 ? -21.587 30.196 0.548 1.00 49.34 89 PHE A C 1
ATOM 749 O O . PHE A 1 89 ? -22.397 29.357 0.939 1.00 49.34 89 PHE A O 1
ATOM 756 N N . ARG A 1 90 ? -21.256 31.276 1.255 1.00 48.53 90 ARG A N 1
ATOM 757 C CA . ARG A 1 90 ? -22.188 32.045 2.082 1.00 48.53 90 ARG A CA 1
ATOM 758 C C . ARG A 1 90 ? -21.811 33.511 2.001 1.00 48.53 90 ARG A C 1
ATOM 760 O O . ARG A 1 90 ? -20.594 33.784 2.042 1.00 48.53 90 ARG A O 1
#

Sequence (90 aa):
MKTRFREFKDYYKILGVSENSTDTDIKKSYRKLALKHHPDHNKNAPNSEEKFKQITESYGVLIDPLKRKQYDRFRADHLAGRTNEYSQFR

pLDDT: mean 82.84, std 16.33, range [37.59, 96.81]

Secondary structure (DSSP, 8-state):
----------HHHHHT--TT--HHHHHHHHHHHHHHT-TTT-TT-TTHHHHHHHHHHHHHHHSSHHHHHHHHHHHHHHHTT-S-------